Protein AF-A0A5E8AEZ9-F1 (afdb_monomer_lite)

Radius of gyration: 18.68 Å; chains: 1; bounding box: 53×31×43 Å

Structure (mmCIF, N/CA/C/O backbone):
data_AF-A0A5E8AEZ9-F1
#
_entry.id   AF-A0A5E8AEZ9-F1
#
loop_
_atom_site.group_PDB
_atom_site.id
_atom_site.type_symbol
_atom_site.label_atom_id
_atom_site.label_alt_id
_atom_site.label_comp_id
_atom_site.label_asym_id
_atom_site.label_entity_id
_atom_site.label_seq_id
_atom_site.pdbx_PDB_ins_code
_atom_site.Cartn_x
_atom_site.Cartn_y
_atom_site.Cartn_z
_atom_site.occupancy
_atom_site.B_iso_or_equiv
_atom_site.auth_seq_id
_atom_site.auth_comp_id
_atom_site.auth_asym_id
_atom_site.auth_atom_id
_atom_site.pdbx_PDB_model_num
ATOM 1 N N . MET A 1 1 ? 23.466 -0.863 -28.614 1.00 39.69 1 MET A N 1
ATOM 2 C CA . MET A 1 1 ? 22.690 0.393 -28.597 1.00 39.69 1 MET A CA 1
ATOM 3 C C . MET A 1 1 ? 22.280 0.744 -27.167 1.00 39.69 1 MET A C 1
ATOM 5 O O . MET A 1 1 ? 21.162 0.455 -26.788 1.00 39.69 1 MET A O 1
ATOM 9 N N . PHE A 1 2 ? 23.163 1.358 -26.374 1.00 30.33 2 PHE A N 1
ATOM 10 C CA . PHE A 1 2 ? 22.771 2.097 -25.162 1.00 30.33 2 PHE A CA 1
ATOM 11 C C . PHE A 1 2 ? 23.761 3.248 -24.980 1.00 30.33 2 PHE A C 1
ATOM 13 O O . PHE A 1 2 ? 24.797 3.119 -24.338 1.00 30.33 2 PHE A O 1
ATOM 20 N N . ARG A 1 3 ? 23.475 4.357 -25.660 1.00 43.53 3 ARG A N 1
ATOM 21 C CA . ARG A 1 3 ? 24.240 5.602 -25.608 1.00 43.53 3 ARG A CA 1
ATOM 22 C C . ARG A 1 3 ? 23.260 6.701 -25.205 1.00 43.53 3 ARG A C 1
ATOM 24 O O . ARG A 1 3 ? 22.741 7.347 -26.098 1.00 43.53 3 ARG A O 1
ATOM 31 N N . ALA A 1 4 ? 22.932 6.834 -23.913 1.00 41.84 4 ALA A N 1
ATOM 32 C CA . ALA A 1 4 ? 22.067 7.927 -23.424 1.00 41.84 4 ALA A CA 1
ATOM 33 C C . ALA A 1 4 ? 21.956 8.045 -21.880 1.00 41.84 4 ALA A C 1
ATOM 35 O O . ALA A 1 4 ? 20.858 8.242 -21.376 1.00 41.84 4 ALA A O 1
ATOM 36 N N . ALA A 1 5 ? 23.031 7.908 -21.091 1.00 39.84 5 ALA A N 1
ATOM 37 C CA . ALA A 1 5 ? 22.908 8.090 -19.625 1.00 39.84 5 ALA A CA 1
ATOM 38 C C . ALA A 1 5 ? 23.908 9.073 -18.995 1.00 39.84 5 ALA A C 1
ATOM 40 O O . ALA A 1 5 ? 23.744 9.451 -17.841 1.00 39.84 5 ALA A O 1
ATOM 41 N N . ALA A 1 6 ? 24.930 9.520 -19.731 1.00 42.00 6 ALA A N 1
ATOM 42 C CA . ALA A 1 6 ? 26.011 10.327 -19.160 1.00 42.00 6 ALA A CA 1
ATOM 43 C C . ALA A 1 6 ? 25.708 11.838 -19.067 1.00 42.00 6 ALA A C 1
ATOM 45 O O . ALA A 1 6 ? 26.484 12.565 -18.459 1.00 42.00 6 ALA A O 1
ATOM 46 N N . GLU A 1 7 ? 24.604 12.319 -19.645 1.00 41.12 7 GLU A N 1
ATOM 47 C CA . GLU A 1 7 ? 24.324 13.763 -19.762 1.00 41.12 7 GLU A CA 1
ATOM 48 C C . GLU A 1 7 ? 23.357 14.318 -18.700 1.00 41.12 7 GLU A C 1
ATOM 50 O O . GLU A 1 7 ? 23.136 15.523 -18.645 1.00 41.12 7 GLU A O 1
ATOM 55 N N . LEU A 1 8 ? 22.798 13.481 -17.819 1.00 44.03 8 LEU A N 1
ATOM 56 C CA . LEU A 1 8 ? 21.679 13.879 -16.951 1.00 44.03 8 LEU A CA 1
ATOM 57 C C . LEU A 1 8 ? 22.050 14.482 -15.584 1.00 44.03 8 LEU A C 1
ATOM 59 O O . LEU A 1 8 ? 21.145 14.831 -14.833 1.00 44.03 8 LEU A O 1
ATOM 63 N N . PHE A 1 9 ? 23.334 14.663 -15.249 1.00 40.94 9 PHE A N 1
ATOM 64 C CA . PHE A 1 9 ? 23.717 15.222 -13.940 1.00 40.94 9 PHE A CA 1
ATOM 65 C C . PHE A 1 9 ? 24.869 16.239 -14.013 1.00 40.94 9 PHE A C 1
ATOM 67 O O . PHE A 1 9 ? 26.016 15.914 -13.690 1.00 40.94 9 PHE A O 1
ATOM 74 N N . PRO A 1 10 ? 24.593 17.499 -14.397 1.00 41.44 10 PRO A N 1
ATOM 75 C CA . PRO A 1 10 ? 25.545 18.584 -14.236 1.00 41.44 10 PRO A CA 1
ATOM 76 C C . PRO A 1 10 ? 25.549 19.071 -12.779 1.00 41.44 10 PRO A C 1
ATOM 78 O O . PRO A 1 10 ? 24.647 19.770 -12.333 1.00 41.44 10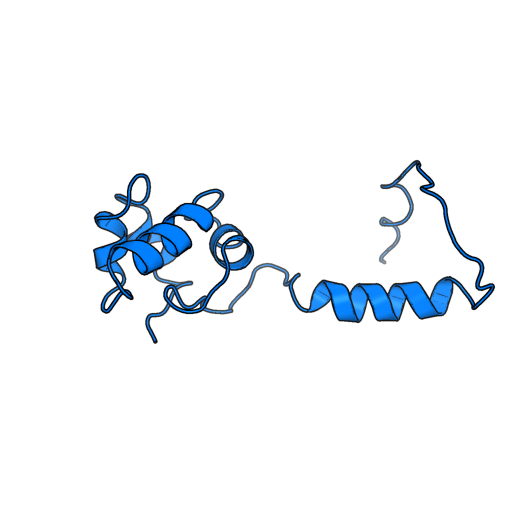 PRO A O 1
ATOM 81 N N . GLY A 1 11 ? 26.623 18.746 -12.059 1.00 38.72 11 GLY A N 1
ATOM 82 C CA . GLY A 1 11 ? 27.051 19.480 -10.867 1.00 38.72 11 GLY A CA 1
ATOM 83 C C . GLY A 1 11 ? 26.406 19.055 -9.546 1.00 38.72 11 GLY A C 1
ATOM 84 O O . GLY A 1 11 ? 25.216 19.212 -9.322 1.00 38.72 11 GLY A O 1
ATOM 85 N N . ARG A 1 12 ? 27.233 18.637 -8.586 1.00 41.38 12 ARG A N 1
ATOM 86 C CA . ARG A 1 12 ? 27.788 19.523 -7.548 1.00 41.38 12 ARG A CA 1
ATOM 87 C C . ARG A 1 12 ? 28.518 18.662 -6.518 1.00 41.38 12 ARG A C 1
ATOM 89 O O . ARG A 1 12 ? 27.972 17.713 -5.971 1.00 41.38 12 ARG A O 1
ATOM 96 N N . MET A 1 13 ? 29.772 19.020 -6.270 1.00 42.97 13 MET A N 1
ATOM 97 C CA . MET A 1 13 ? 30.540 18.563 -5.116 1.00 42.97 13 MET A CA 1
ATOM 98 C C . MET A 1 13 ? 29.830 18.938 -3.808 1.00 42.97 13 MET A C 1
ATOM 100 O O . MET A 1 13 ? 29.408 20.085 -3.662 1.00 42.97 13 MET A O 1
ATOM 104 N N . ILE A 1 14 ? 29.851 18.040 -2.824 1.00 38.56 14 ILE A N 1
ATOM 105 C CA . ILE A 1 14 ? 29.991 18.418 -1.414 1.00 38.56 14 ILE A CA 1
ATOM 106 C C . ILE A 1 14 ? 31.116 17.599 -0.782 1.00 38.56 14 ILE A C 1
ATOM 108 O O . ILE A 1 14 ? 31.376 16.455 -1.144 1.00 38.56 14 ILE A O 1
ATOM 112 N N . ALA A 1 15 ? 31.860 18.305 0.057 1.00 36.09 15 ALA A N 1
ATOM 113 C CA . ALA A 1 15 ? 33.231 18.061 0.451 1.00 36.09 15 ALA A CA 1
ATOM 114 C C . ALA A 1 15 ? 33.406 16.923 1.462 1.00 36.09 15 ALA A C 1
ATOM 116 O O . ALA A 1 15 ? 32.554 16.708 2.316 1.00 36.09 15 ALA A O 1
ATOM 117 N N . GLY A 1 16 ? 34.602 16.327 1.455 1.00 37.78 16 GLY A N 1
ATOM 118 C CA . GLY A 1 16 ? 35.190 15.762 2.668 1.00 37.78 16 GLY A CA 1
ATOM 119 C C . GLY A 1 16 ? 35.728 14.346 2.525 1.00 37.78 16 GLY A C 1
ATOM 120 O O . GLY A 1 16 ? 34.972 13.391 2.503 1.00 37.78 16 GLY A O 1
ATOM 121 N N . VAL A 1 17 ? 37.057 14.243 2.576 1.00 34.66 17 VAL A N 1
ATOM 122 C CA . VAL A 1 17 ? 37.870 13.030 2.783 1.00 34.66 17 VAL A CA 1
ATOM 123 C C . VAL A 1 17 ? 38.224 12.222 1.524 1.00 34.66 17 VAL A C 1
ATOM 125 O O . VAL A 1 17 ? 37.416 11.669 0.789 1.00 34.66 17 VAL A O 1
ATOM 128 N N . ARG A 1 18 ? 39.539 12.210 1.288 1.00 45.22 18 ARG A N 1
ATOM 129 C CA . ARG A 1 18 ? 40.270 11.666 0.146 1.00 45.22 18 ARG A CA 1
ATOM 130 C C . ARG A 1 18 ? 40.250 10.136 0.137 1.00 45.22 18 ARG A C 1
ATOM 132 O O . ARG A 1 18 ? 40.777 9.511 1.051 1.00 45.22 18 ARG A O 1
ATOM 139 N N . SER A 1 19 ? 39.843 9.541 -0.979 1.00 37.19 19 SER A N 1
ATOM 140 C CA . SER A 1 19 ? 40.466 8.301 -1.453 1.00 37.19 19 SER A CA 1
ATOM 141 C C . SER A 1 19 ? 40.440 8.239 -2.972 1.00 37.19 19 SER A C 1
ATOM 143 O O . SER A 1 19 ? 39.392 8.162 -3.606 1.00 37.19 19 SER A O 1
ATOM 145 N N . LYS A 1 20 ? 41.639 8.308 -3.558 1.00 37.50 20 LYS A N 1
ATOM 146 C CA . LYS A 1 20 ? 41.890 8.032 -4.971 1.00 37.50 20 LYS A CA 1
ATOM 147 C C . LYS A 1 20 ? 41.827 6.517 -5.173 1.00 37.50 20 LYS A C 1
ATOM 149 O O . LYS A 1 20 ? 42.858 5.858 -5.181 1.00 37.50 20 LYS A O 1
ATOM 154 N N . VAL A 1 21 ? 40.629 5.962 -5.310 1.00 40.75 21 VAL A N 1
ATOM 155 C CA . VAL A 1 21 ? 40.436 4.605 -5.837 1.00 40.75 21 VAL A CA 1
ATOM 156 C C . VAL A 1 21 ? 39.413 4.706 -6.961 1.00 40.75 21 VAL A C 1
ATOM 158 O O . VAL A 1 21 ? 38.444 5.456 -6.875 1.00 40.75 21 VAL A O 1
ATOM 161 N N . THR A 1 22 ? 39.736 4.054 -8.071 1.00 45.53 22 THR A N 1
ATOM 162 C CA . THR A 1 22 ? 39.145 4.189 -9.405 1.00 45.53 22 THR A CA 1
ATOM 163 C C . THR A 1 22 ? 37.628 4.394 -9.403 1.00 45.53 22 THR A C 1
ATOM 165 O O . THR A 1 22 ? 36.836 3.515 -9.068 1.00 45.53 22 THR A O 1
ATOM 168 N N . TRP A 1 23 ? 37.215 5.576 -9.860 1.00 43.56 23 TRP A N 1
ATOM 169 C CA . TRP A 1 23 ? 35.811 5.986 -9.908 1.00 43.56 23 TRP A CA 1
ATOM 170 C C . TRP A 1 23 ? 34.927 5.062 -10.772 1.00 43.56 23 TRP A C 1
ATOM 172 O O . TRP A 1 23 ? 33.732 4.970 -10.531 1.00 43.56 23 TRP A O 1
ATOM 182 N N . ALA A 1 24 ? 35.485 4.300 -11.718 1.00 39.53 24 ALA A N 1
ATOM 183 C CA . ALA A 1 24 ? 34.704 3.396 -12.573 1.00 39.53 24 ALA A CA 1
ATOM 184 C C . ALA A 1 24 ? 34.225 2.103 -11.870 1.00 39.53 24 ALA A C 1
ATOM 186 O O . ALA A 1 24 ? 33.160 1.580 -12.199 1.00 39.53 24 ALA A O 1
ATOM 187 N N . ALA A 1 25 ? 34.976 1.593 -10.884 1.00 44.59 25 ALA A N 1
ATOM 188 C CA . ALA A 1 25 ? 34.622 0.363 -10.162 1.00 44.59 25 ALA A CA 1
ATOM 189 C C . ALA A 1 25 ? 33.707 0.634 -8.954 1.00 44.59 25 ALA A C 1
ATOM 191 O O . ALA A 1 25 ? 32.883 -0.203 -8.586 1.00 44.59 25 ALA A O 1
ATOM 192 N N . SER A 1 26 ? 33.810 1.828 -8.362 1.00 47.06 26 SER A N 1
ATOM 193 C CA . SER A 1 26 ? 32.943 2.235 -7.252 1.00 47.06 26 SER A CA 1
ATOM 194 C C . SER A 1 26 ? 31.526 2.571 -7.707 1.00 47.06 26 SER A C 1
ATOM 196 O O . SER A 1 26 ? 30.597 2.27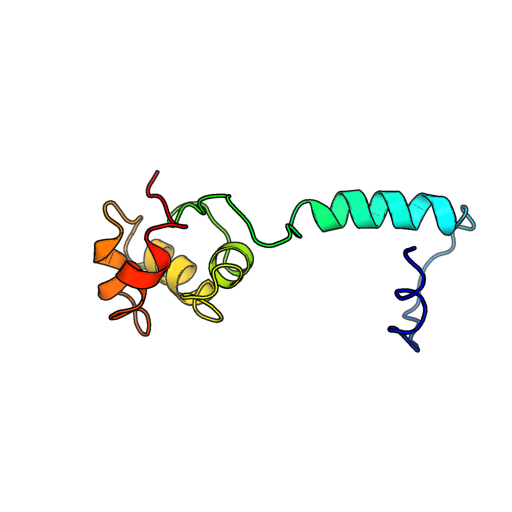7 -6.971 1.00 47.06 26 SER A O 1
ATOM 198 N N . TRP A 1 27 ? 31.328 3.101 -8.921 1.00 40.53 27 TRP A N 1
ATOM 199 C CA . TRP A 1 27 ? 29.990 3.407 -9.450 1.00 40.53 27 TRP A CA 1
ATOM 200 C C . TRP A 1 27 ? 29.159 2.161 -9.757 1.00 40.53 27 TRP A C 1
ATOM 202 O O . TRP A 1 27 ? 27.965 2.148 -9.492 1.00 40.53 27 TRP A O 1
ATOM 212 N N . THR A 1 28 ? 29.770 1.089 -10.260 1.00 45.97 28 THR A N 1
ATOM 213 C CA . THR A 1 28 ? 29.066 -0.185 -10.489 1.00 45.97 28 THR A CA 1
ATOM 214 C C . THR A 1 28 ? 28.718 -0.887 -9.181 1.00 45.97 28 THR A C 1
ATOM 216 O O . THR A 1 28 ? 27.659 -1.499 -9.093 1.00 45.97 28 THR A O 1
ATOM 219 N N . ARG A 1 29 ? 29.554 -0.759 -8.144 1.00 47.25 29 ARG A N 1
ATOM 220 C CA . ARG A 1 29 ? 29.259 -1.255 -6.793 1.00 47.25 29 ARG A CA 1
ATOM 221 C C . ARG A 1 29 ? 28.193 -0.405 -6.088 1.00 47.25 29 ARG A C 1
ATOM 223 O O . ARG A 1 29 ? 27.208 -0.976 -5.648 1.00 47.25 29 ARG A O 1
ATOM 230 N N . LEU A 1 30 ? 28.291 0.928 -6.118 1.00 44.47 30 LEU A N 1
ATOM 231 C CA . LEU A 1 30 ? 27.260 1.835 -5.591 1.00 44.47 30 LEU A CA 1
ATOM 232 C C . LEU A 1 30 ? 25.930 1.714 -6.336 1.00 44.47 30 LEU A C 1
ATOM 234 O O . LEU A 1 30 ? 24.900 1.756 -5.688 1.00 44.47 30 LEU A O 1
ATOM 238 N N . LEU A 1 31 ? 25.915 1.506 -7.656 1.00 47.31 31 LEU A N 1
ATOM 239 C CA . LEU 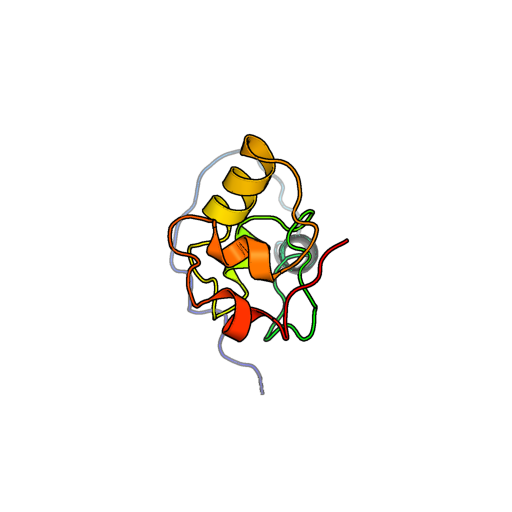A 1 31 ? 24.682 1.201 -8.389 1.00 47.31 31 LEU A CA 1
ATOM 240 C C . LEU A 1 31 ? 24.153 -0.192 -8.051 1.00 47.31 31 LEU A C 1
ATOM 242 O O . LEU A 1 31 ? 22.950 -0.364 -8.044 1.00 47.31 31 LEU A O 1
ATOM 246 N N . LYS A 1 32 ? 24.993 -1.183 -7.733 1.00 45.56 32 LYS A N 1
ATOM 247 C CA . LYS A 1 32 ? 24.545 -2.524 -7.307 1.00 45.56 32 LYS A CA 1
ATOM 248 C C . LYS A 1 32 ? 24.056 -2.545 -5.850 1.00 45.56 32 LYS A C 1
ATOM 250 O O . LYS A 1 32 ? 23.154 -3.310 -5.524 1.00 45.56 32 LYS A O 1
ATOM 255 N N . GLU A 1 33 ? 24.609 -1.685 -4.995 1.00 43.66 33 GLU A N 1
ATOM 256 C CA . GLU A 1 33 ? 24.117 -1.407 -3.642 1.00 43.66 33 GLU A CA 1
ATOM 257 C C . GLU A 1 33 ? 22.856 -0.521 -3.659 1.00 43.66 33 GLU A C 1
ATOM 259 O O . GLU A 1 33 ? 21.934 -0.785 -2.897 1.00 43.66 33 GLU A O 1
ATOM 264 N N . SER A 1 34 ? 22.770 0.469 -4.554 1.00 43.16 34 SER A N 1
ATOM 265 C CA . SER A 1 34 ? 21.632 1.394 -4.690 1.00 43.16 34 SER A CA 1
ATOM 266 C C . SER A 1 34 ? 20.472 0.798 -5.506 1.00 43.16 34 SER A C 1
ATOM 268 O O . SER A 1 34 ? 19.317 1.086 -5.210 1.00 43.16 34 SER A O 1
ATOM 270 N N . ASN A 1 35 ? 20.736 -0.099 -6.467 1.00 42.75 35 ASN A N 1
ATOM 271 C CA . ASN A 1 35 ? 19.718 -0.890 -7.184 1.00 42.75 35 ASN A CA 1
ATOM 272 C C . ASN A 1 35 ? 19.211 -2.089 -6.382 1.00 42.75 35 ASN A C 1
ATOM 274 O O . ASN A 1 35 ? 18.392 -2.850 -6.894 1.00 42.75 35 ASN A O 1
ATOM 278 N N . ARG A 1 36 ? 19.611 -2.250 -5.116 1.00 47.81 36 ARG A N 1
ATOM 279 C CA . ARG A 1 36 ? 18.849 -3.123 -4.217 1.00 47.81 36 ARG A CA 1
ATOM 280 C C . ARG A 1 36 ? 17.432 -2.585 -3.941 1.00 47.81 36 ARG A C 1
ATOM 282 O O . ARG A 1 36 ? 16.639 -3.323 -3.378 1.00 47.81 36 ARG A O 1
ATOM 289 N N . GLY A 1 37 ? 17.109 -1.366 -4.395 1.00 41.31 37 GLY A N 1
ATOM 290 C CA . GLY A 1 37 ? 15.767 -0.773 -4.332 1.00 41.31 37 GLY A CA 1
ATOM 291 C C . GLY A 1 37 ? 15.268 -0.117 -5.628 1.00 41.31 37 GLY A C 1
ATOM 292 O O . GLY A 1 37 ? 14.315 0.646 -5.578 1.00 41.31 37 GLY A O 1
ATOM 293 N N . MET A 1 38 ? 15.882 -0.372 -6.793 1.00 42.97 38 MET A N 1
ATOM 294 C CA . MET A 1 38 ? 15.438 0.223 -8.066 1.00 42.97 38 MET A CA 1
ATOM 295 C C . MET A 1 38 ? 15.174 -0.879 -9.095 1.00 42.97 38 MET A C 1
ATOM 297 O O . MET A 1 38 ? 16.051 -1.268 -9.867 1.00 42.97 38 MET A O 1
ATOM 301 N N . THR A 1 39 ? 13.959 -1.425 -9.069 1.00 42.97 39 THR A N 1
ATOM 302 C CA . THR A 1 39 ? 13.480 -2.352 -10.099 1.00 42.97 39 THR A CA 1
ATOM 303 C C . THR A 1 39 ? 12.675 -1.569 -11.137 1.00 42.97 39 THR A C 1
ATOM 305 O O . THR A 1 39 ? 11.868 -0.709 -10.795 1.00 42.97 39 THR A O 1
ATOM 308 N N . GLY A 1 40 ? 12.921 -1.846 -12.425 1.00 39.00 40 GLY A N 1
ATOM 309 C CA . GLY A 1 40 ? 11.977 -1.514 -13.503 1.00 39.00 40 GLY A CA 1
ATOM 310 C C . GLY A 1 40 ? 10.604 -2.156 -13.243 1.00 39.00 40 GLY A C 1
ATOM 311 O O . GLY A 1 40 ? 10.499 -2.889 -12.265 1.00 39.00 40 GLY A O 1
ATOM 312 N N . PRO A 1 41 ? 9.575 -1.911 -14.085 1.00 42.50 41 PRO A N 1
ATOM 313 C CA . PRO A 1 41 ? 8.161 -2.155 -13.761 1.00 42.50 41 PRO A CA 1
ATOM 314 C C . PRO A 1 41 ? 7.973 -3.495 -13.042 1.00 42.50 41 PRO A C 1
ATOM 316 O O . PRO A 1 41 ? 8.069 -4.562 -13.650 1.00 42.50 41 PRO A O 1
ATOM 319 N N . SER A 1 42 ? 7.837 -3.421 -11.718 1.00 46.19 42 SER A N 1
ATOM 320 C CA . SER A 1 42 ? 8.104 -4.542 -10.831 1.00 46.19 42 SER A CA 1
ATOM 321 C C . SER A 1 42 ? 6.925 -5.495 -10.881 1.00 46.19 42 SER A C 1
ATOM 323 O O . SER A 1 42 ? 5.847 -5.214 -10.369 1.00 46.19 42 SER A O 1
ATOM 325 N N . THR A 1 43 ? 7.144 -6.679 -11.435 1.00 49.09 43 THR A N 1
ATOM 326 C CA . THR A 1 43 ? 6.292 -7.856 -11.223 1.00 49.09 43 THR A CA 1
ATOM 327 C C . THR A 1 43 ? 6.469 -8.430 -9.806 1.00 49.09 43 THR A C 1
ATOM 329 O O . THR A 1 43 ? 6.380 -9.640 -9.617 1.00 49.09 43 THR A O 1
ATOM 332 N N . VAL A 1 44 ? 6.803 -7.595 -8.816 1.00 57.62 44 VAL A N 1
ATOM 333 C CA . VAL A 1 44 ? 7.097 -7.999 -7.438 1.00 57.62 44 VAL A CA 1
ATOM 334 C C . VAL A 1 44 ? 5.974 -7.469 -6.562 1.00 57.62 44 VAL A C 1
ATOM 336 O O . VAL A 1 44 ? 5.804 -6.259 -6.446 1.00 57.62 44 VAL A O 1
ATOM 339 N N . ASN A 1 45 ? 5.194 -8.380 -5.983 1.00 84.69 45 ASN A N 1
ATOM 340 C CA . ASN A 1 45 ? 4.157 -8.021 -5.027 1.00 84.69 45 ASN A CA 1
ATOM 341 C C . ASN A 1 45 ? 4.794 -7.406 -3.779 1.00 84.69 45 ASN A C 1
ATOM 343 O O . ASN A 1 45 ? 5.627 -8.043 -3.134 1.00 84.69 45 ASN A O 1
ATOM 347 N N . VAL A 1 46 ? 4.385 -6.188 -3.432 1.00 91.00 46 VAL A N 1
ATOM 348 C CA . VAL A 1 46 ? 4.844 -5.490 -2.229 1.00 91.00 46 VAL A CA 1
ATOM 349 C C . VAL A 1 46 ? 3.939 -5.875 -1.062 1.00 91.00 46 VAL A C 1
ATOM 351 O O . VAL A 1 46 ? 2.713 -5.871 -1.180 1.00 91.00 46 VAL A O 1
ATOM 354 N N . ASN A 1 47 ? 4.522 -6.236 0.077 1.00 94.56 47 ASN A N 1
ATOM 355 C CA . ASN A 1 47 ? 3.748 -6.529 1.279 1.00 94.56 47 ASN A CA 1
ATOM 356 C C . ASN A 1 47 ? 3.380 -5.214 1.996 1.00 94.56 47 ASN A C 1
ATOM 358 O O . ASN A 1 47 ? 4.235 -4.356 2.224 1.00 94.56 47 ASN A O 1
ATOM 362 N N . VAL A 1 48 ? 2.107 -5.035 2.350 1.00 94.31 48 VAL A N 1
ATOM 363 C CA . VAL A 1 48 ? 1.598 -3.817 3.015 1.00 94.31 48 VAL A CA 1
ATOM 364 C C . VAL A 1 48 ? 2.092 -3.648 4.461 1.00 94.31 48 VAL A C 1
ATOM 366 O O . VAL A 1 48 ? 2.270 -2.522 4.932 1.00 94.31 48 VAL A O 1
ATOM 369 N N . ASN A 1 49 ? 2.389 -4.751 5.147 1.00 95.81 49 ASN A N 1
ATOM 370 C CA . ASN A 1 49 ? 2.843 -4.773 6.537 1.00 95.81 49 ASN A CA 1
ATOM 371 C C . ASN A 1 49 ? 4.347 -4.558 6.677 1.00 95.81 49 ASN A C 1
ATOM 373 O O . ASN A 1 49 ? 4.792 -3.971 7.660 1.00 95.81 49 ASN A O 1
ATOM 377 N N . THR A 1 50 ? 5.131 -5.031 5.707 1.00 93.62 50 THR A N 1
ATOM 378 C CA . THR A 1 50 ? 6.600 -5.045 5.806 1.00 93.62 50 THR A CA 1
ATOM 379 C C . THR A 1 50 ? 7.296 -4.125 4.808 1.00 93.62 50 THR A C 1
ATOM 381 O O . THR A 1 50 ? 8.433 -3.732 5.055 1.00 93.62 50 THR A O 1
ATOM 384 N N . GLY A 1 51 ? 6.620 -3.736 3.723 1.00 90.50 51 GLY A N 1
ATOM 385 C CA . GLY A 1 51 ? 7.154 -2.806 2.732 1.00 90.50 51 GLY A CA 1
ATOM 386 C C . GLY A 1 51 ? 7.365 -1.396 3.292 1.00 90.50 51 GLY A C 1
ATOM 387 O O . GLY A 1 51 ? 6.566 -0.878 4.088 1.00 90.50 51 GLY A O 1
ATOM 388 N N . GLY A 1 52 ? 8.458 -0.769 2.868 1.00 88.25 52 GLY A N 1
ATOM 389 C CA . GLY A 1 52 ? 8.761 0.630 3.140 1.00 88.25 52 GLY A CA 1
ATOM 390 C C . GLY A 1 52 ? 7.904 1.592 2.312 1.00 88.25 52 GLY A C 1
ATOM 391 O O . GLY A 1 52 ? 7.324 1.221 1.293 1.00 88.25 52 GLY A O 1
ATOM 392 N N . ALA A 1 53 ? 7.875 2.861 2.729 1.00 89.69 53 ALA A N 1
ATOM 393 C CA . ALA A 1 53 ? 7.110 3.903 2.043 1.00 89.69 53 ALA A CA 1
ATOM 394 C C . ALA A 1 53 ? 7.511 4.049 0.562 1.00 89.69 53 ALA A C 1
ATOM 396 O O . ALA A 1 53 ? 6.641 4.129 -0.300 1.00 89.69 53 ALA A O 1
ATOM 397 N N . ASP A 1 54 ? 8.812 4.002 0.261 1.00 86.31 54 ASP A N 1
ATOM 398 C CA . ASP A 1 54 ? 9.320 4.107 -1.113 1.00 86.31 54 ASP A CA 1
ATOM 399 C C . ASP A 1 54 ? 8.909 2.907 -1.990 1.00 86.31 54 ASP A C 1
ATOM 401 O O . ASP A 1 54 ? 8.668 3.059 -3.188 1.00 86.31 54 ASP A O 1
ATOM 405 N N . GLU A 1 55 ? 8.791 1.710 -1.403 1.00 86.81 55 GLU A N 1
ATOM 406 C CA . GLU A 1 55 ? 8.367 0.496 -2.114 1.00 86.81 55 GLU A CA 1
ATOM 407 C C . GLU A 1 55 ? 6.871 0.534 -2.435 1.00 86.81 55 GLU A C 1
ATOM 409 O O . GLU A 1 55 ? 6.457 0.163 -3.533 1.00 86.81 55 GLU A O 1
ATOM 414 N N . HIS A 1 56 ? 6.051 1.031 -1.506 1.00 91.25 56 HIS A N 1
ATOM 415 C CA . HIS A 1 56 ? 4.630 1.269 -1.761 1.00 91.25 56 HIS A CA 1
ATOM 416 C C . HIS A 1 56 ? 4.420 2.381 -2.791 1.00 91.25 56 HIS A C 1
ATOM 418 O O . HIS A 1 56 ? 3.589 2.227 -3.682 1.00 91.25 56 HIS A O 1
ATOM 424 N N . ASP A 1 57 ? 5.211 3.454 -2.743 1.00 90.75 57 ASP A N 1
ATOM 425 C CA . ASP A 1 57 ? 5.146 4.557 -3.710 1.00 90.75 57 ASP A CA 1
ATOM 426 C C . ASP A 1 57 ? 5.571 4.157 -5.129 1.00 90.75 57 ASP A C 1
ATOM 428 O O . ASP A 1 57 ? 5.170 4.804 -6.105 1.00 90.75 57 ASP A O 1
ATOM 432 N N . ALA A 1 58 ? 6.353 3.084 -5.264 1.00 87.62 58 ALA A N 1
ATOM 433 C CA . ALA A 1 58 ? 6.685 2.500 -6.557 1.00 87.62 58 ALA A CA 1
ATOM 434 C C . ALA A 1 58 ? 5.467 1.841 -7.237 1.00 87.62 58 ALA A C 1
ATOM 436 O O . ALA A 1 58 ? 5.442 1.721 -8.466 1.00 87.62 58 ALA A O 1
ATOM 437 N N . VAL A 1 59 ? 4.427 1.467 -6.480 1.00 88.25 59 VAL A N 1
ATOM 438 C CA . VAL A 1 59 ? 3.153 1.003 -7.041 1.00 88.25 59 VAL A CA 1
ATOM 439 C C . VAL A 1 59 ? 2.396 2.210 -7.592 1.00 88.25 59 VAL A C 1
ATOM 441 O O . VAL A 1 59 ? 1.954 3.081 -6.848 1.00 88.25 59 VAL A O 1
ATOM 444 N N . LEU A 1 60 ? 2.194 2.252 -8.914 1.00 86.69 60 LEU A N 1
ATOM 445 C CA . LEU A 1 60 ? 1.603 3.407 -9.607 1.00 86.69 60 LEU A CA 1
ATOM 446 C C . LEU A 1 60 ? 0.270 3.873 -8.989 1.00 86.69 60 LEU A C 1
ATOM 448 O O . LEU A 1 60 ? 0.027 5.074 -8.887 1.00 86.69 60 LEU A O 1
ATOM 452 N N . ALA A 1 61 ? -0.573 2.932 -8.554 1.00 87.88 61 ALA A N 1
ATOM 453 C CA . ALA A 1 61 ? -1.865 3.215 -7.926 1.00 87.88 61 ALA A CA 1
ATOM 454 C C . ALA A 1 61 ? -1.762 3.832 -6.514 1.00 87.88 61 ALA A C 1
ATOM 456 O O . ALA A 1 61 ? -2.722 4.449 -6.055 1.00 87.88 61 ALA A O 1
ATOM 457 N N . LEU A 1 62 ? -0.615 3.693 -5.845 1.00 90.19 62 LEU A N 1
ATOM 458 C CA . LEU A 1 62 ? -0.353 4.155 -4.477 1.00 90.19 62 LEU A CA 1
ATOM 459 C C . LEU A 1 62 ? 0.659 5.301 -4.423 1.00 90.19 62 LEU A C 1
ATOM 461 O O . LEU A 1 62 ? 1.074 5.696 -3.341 1.00 90.19 62 LEU A O 1
ATOM 465 N N . ARG A 1 63 ? 1.072 5.844 -5.571 1.00 88.81 63 ARG A N 1
ATOM 466 C CA . ARG A 1 63 ? 2.137 6.844 -5.636 1.00 88.81 63 ARG A CA 1
ATOM 467 C C . ARG A 1 63 ? 1.864 8.038 -4.712 1.00 88.81 63 ARG A C 1
ATOM 469 O O . ARG A 1 63 ? 0.862 8.738 -4.875 1.00 88.81 63 ARG A O 1
ATOM 476 N N . GLY A 1 64 ? 2.789 8.286 -3.787 1.00 91.19 64 GLY A N 1
ATOM 477 C CA . GLY A 1 64 ? 2.706 9.334 -2.773 1.00 91.19 64 GLY A CA 1
ATOM 478 C C . GLY A 1 64 ? 1.833 8.966 -1.571 1.00 91.19 64 GLY A C 1
ATOM 479 O O . GLY A 1 64 ? 1.344 9.868 -0.895 1.00 91.19 64 GLY A O 1
ATOM 480 N N . GLN A 1 65 ? 1.552 7.681 -1.343 1.00 93.69 65 GLN A N 1
ATOM 481 C CA . GL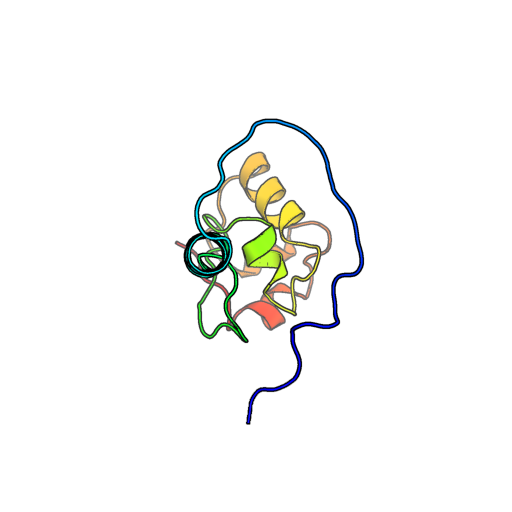N A 1 65 ? 0.716 7.167 -0.248 1.00 93.69 65 GLN A CA 1
ATOM 482 C C . GLN A 1 65 ? 1.441 6.135 0.624 1.00 93.69 65 GLN A C 1
ATOM 484 O O . GLN A 1 65 ? 0.898 5.721 1.645 1.00 93.69 65 GLN A O 1
ATOM 489 N N . GLY A 1 66 ? 2.665 5.732 0.277 1.00 92.56 66 GLY A N 1
ATOM 490 C CA . GLY A 1 66 ? 3.424 4.745 1.039 1.00 92.56 66 GLY A CA 1
ATOM 491 C C . GLY A 1 66 ? 3.690 5.163 2.484 1.00 92.56 66 GLY A C 1
ATOM 492 O O . GLY A 1 66 ? 3.614 4.340 3.393 1.00 92.56 66 GLY A O 1
ATOM 493 N N . ALA A 1 67 ? 3.915 6.458 2.723 1.00 94.06 67 ALA A N 1
ATOM 494 C CA . ALA A 1 67 ? 4.061 6.992 4.077 1.00 94.06 67 ALA A CA 1
ATOM 495 C C . ALA A 1 67 ? 2.780 6.830 4.915 1.00 94.06 67 ALA A C 1
ATOM 497 O O . ALA A 1 67 ? 2.861 6.561 6.111 1.00 94.06 67 ALA A O 1
ATOM 498 N N . GLU A 1 68 ? 1.604 6.945 4.294 1.00 95.31 68 GLU A N 1
ATOM 499 C CA . GLU A 1 68 ? 0.328 6.779 4.993 1.00 95.31 68 GLU A CA 1
ATOM 500 C C . GLU A 1 68 ? 0.062 5.307 5.326 1.00 95.31 68 GLU A C 1
ATOM 502 O O . GLU A 1 68 ? -0.393 5.009 6.424 1.00 95.31 68 GLU A O 1
ATOM 507 N N . ILE A 1 69 ? 0.420 4.373 4.437 1.00 93.88 69 ILE A N 1
ATOM 508 C CA . ILE A 1 69 ? 0.342 2.928 4.717 1.00 93.88 69 ILE A CA 1
ATOM 509 C C . ILE A 1 69 ? 1.231 2.570 5.911 1.00 93.88 69 ILE A C 1
ATOM 511 O O . ILE A 1 69 ? 0.791 1.864 6.820 1.00 93.88 69 ILE A O 1
ATOM 515 N N . ALA A 1 70 ? 2.465 3.085 5.931 1.00 94.19 70 ALA A N 1
ATOM 516 C CA . ALA A 1 70 ? 3.397 2.869 7.031 1.00 94.19 70 ALA A CA 1
ATOM 517 C C . ALA A 1 70 ? 2.882 3.444 8.355 1.00 94.19 70 ALA A C 1
ATOM 519 O O . ALA A 1 70 ? 2.914 2.771 9.383 1.00 94.19 70 ALA A O 1
ATOM 520 N N . ARG A 1 71 ? 2.333 4.655 8.314 1.00 94.25 71 ARG A N 1
ATOM 521 C CA . ARG A 1 71 ? 1.738 5.298 9.480 1.00 94.25 71 ARG A CA 1
ATOM 522 C C . ARG A 1 71 ? 0.505 4.550 9.990 1.00 94.25 71 ARG A C 1
ATOM 524 O O . ARG A 1 71 ? 0.386 4.321 11.190 1.00 94.25 71 ARG A O 1
ATOM 531 N N . TYR A 1 72 ? -0.396 4.139 9.097 1.00 94.38 72 TYR A N 1
ATOM 532 C CA . TYR A 1 72 ? -1.622 3.433 9.466 1.00 94.38 72 TYR A CA 1
ATOM 533 C C . TYR A 1 72 ? -1.307 2.150 10.236 1.00 94.38 72 TYR A C 1
ATOM 535 O O . TYR A 1 72 ? -1.869 1.934 11.308 1.00 94.38 72 TYR A O 1
ATOM 543 N N . ARG A 1 73 ? -0.354 1.338 9.749 1.00 94.25 73 ARG A N 1
ATOM 544 C CA . ARG A 1 73 ? 0.029 0.096 10.441 1.00 94.25 73 ARG A CA 1
ATOM 545 C C . ARG A 1 73 ? 0.714 0.332 11.789 1.00 94.25 73 ARG A C 1
ATOM 547 O O . ARG A 1 73 ? 0.590 -0.495 12.687 1.00 94.25 73 ARG A O 1
ATOM 554 N N . GLU A 1 74 ? 1.427 1.446 11.945 1.00 92.69 74 GLU A N 1
ATOM 555 C CA . GLU A 1 74 ? 2.052 1.827 13.216 1.00 92.69 74 GLU A CA 1
ATOM 556 C C . GLU A 1 74 ? 1.008 2.275 14.249 1.00 92.69 74 GLU A C 1
ATOM 558 O O . GLU A 1 74 ? 1.124 1.942 15.426 1.00 92.69 74 GLU A O 1
ATOM 563 N N . GLU A 1 75 ? -0.035 2.990 13.816 1.00 93.69 75 GLU A N 1
ATOM 564 C CA . GLU A 1 75 ? -1.088 3.512 14.696 1.00 93.69 75 GLU A CA 1
ATOM 565 C C . GLU A 1 75 ? -2.190 2.485 15.011 1.00 93.69 75 GLU A C 1
ATOM 567 O O . GLU A 1 75 ? -2.780 2.520 16.093 1.00 93.69 75 GLU A O 1
ATOM 572 N N . ARG A 1 76 ? -2.510 1.594 14.065 1.00 90.19 76 ARG A N 1
ATOM 573 C CA . ARG A 1 76 ? -3.680 0.696 14.121 1.00 90.19 76 ARG A CA 1
ATOM 574 C C . ARG A 1 76 ? -3.321 -0.787 14.210 1.00 90.19 76 ARG A C 1
ATOM 576 O O . ARG A 1 76 ? -4.204 -1.593 14.493 1.00 90.19 76 ARG A O 1
ATOM 583 N N . GLY A 1 77 ? -2.053 -1.141 14.011 1.00 93.12 77 GLY A N 1
ATOM 584 C CA . GLY A 1 77 ? -1.613 -2.522 13.818 1.00 93.12 77 GLY A CA 1
ATOM 585 C C . GLY A 1 77 ? -1.598 -2.928 12.342 1.00 93.12 77 GLY A C 1
ATOM 586 O O . GLY A 1 77 ? -2.061 -2.195 11.471 1.00 93.12 77 GLY A O 1
ATOM 587 N N . GLY A 1 78 ? -1.020 -4.097 12.057 1.00 93.38 78 GLY A N 1
ATOM 588 C CA . GLY A 1 78 ? -0.887 -4.605 10.691 1.00 93.38 78 GLY A CA 1
ATOM 589 C C . GLY A 1 78 ? -2.228 -4.828 9.986 1.00 93.38 78 GLY A C 1
ATOM 590 O O . GLY A 1 78 ? -3.263 -5.029 10.617 1.00 93.38 78 GLY A O 1
ATOM 591 N N . PHE A 1 79 ? -2.183 -4.823 8.659 1.00 95.06 79 PHE A N 1
ATOM 592 C CA . PHE A 1 79 ? -3.286 -5.219 7.798 1.00 95.06 79 PHE A CA 1
ATOM 593 C C . PHE A 1 79 ? -3.403 -6.748 7.776 1.00 95.06 79 PHE A C 1
ATOM 595 O O . PHE A 1 79 ? -2.411 -7.455 7.593 1.00 95.06 79 PHE A O 1
ATOM 602 N N . GLU A 1 80 ? -4.623 -7.247 7.913 1.00 94.69 80 GLU A N 1
ATOM 603 C CA . GLU A 1 80 ? -5.003 -8.650 7.725 1.00 94.69 80 GLU A CA 1
ATOM 604 C C . GLU A 1 80 ? -5.611 -8.886 6.330 1.00 94.69 80 GLU A C 1
ATOM 606 O O . GLU A 1 80 ? -5.570 -10.000 5.809 1.00 94.69 80 GLU A O 1
ATOM 611 N N . ASP A 1 81 ? -6.141 -7.834 5.696 1.00 93.56 81 ASP A N 1
ATOM 612 C CA . ASP A 1 81 ? -6.783 -7.879 4.381 1.00 93.56 81 ASP A CA 1
ATOM 613 C C . ASP A 1 81 ? -6.511 -6.581 3.597 1.00 93.56 81 ASP A C 1
ATOM 615 O O . ASP A 1 81 ? -6.528 -5.486 4.158 1.00 93.56 81 ASP A O 1
ATOM 619 N N . LEU A 1 82 ? -6.288 -6.676 2.280 1.00 92.94 82 LEU A N 1
ATOM 620 C CA . LEU A 1 82 ? -6.005 -5.504 1.436 1.00 92.94 82 LEU A CA 1
ATOM 621 C C . LEU A 1 82 ? -7.163 -4.495 1.391 1.00 92.94 82 LEU A C 1
ATOM 623 O O . LEU A 1 82 ? -6.923 -3.311 1.168 1.00 92.94 82 LEU A O 1
ATOM 627 N N . ARG A 1 83 ? -8.404 -4.919 1.655 1.00 91.88 83 ARG A N 1
ATOM 628 C CA . ARG A 1 83 ? -9.572 -4.030 1.753 1.00 91.88 83 ARG A CA 1
ATOM 629 C C . ARG A 1 83 ? -9.467 -3.054 2.920 1.00 91.88 83 ARG A C 1
ATOM 631 O O . ARG A 1 83 ? -10.058 -1.985 2.850 1.00 91.88 83 ARG A O 1
ATOM 638 N N . GLN A 1 84 ? -8.694 -3.370 3.960 1.00 93.94 84 GLN A N 1
ATOM 639 C CA . GLN A 1 84 ? -8.474 -2.455 5.086 1.00 93.94 84 GLN A CA 1
ATOM 640 C C . GLN A 1 84 ? -7.668 -1.212 4.685 1.00 93.94 84 GLN A C 1
ATOM 642 O O . GLN A 1 84 ? -7.705 -0.209 5.392 1.00 93.94 84 GLN A O 1
ATOM 647 N N . LEU A 1 85 ? -6.990 -1.221 3.528 1.00 93.38 85 LEU A N 1
ATOM 648 C CA . LEU A 1 85 ? -6.388 -0.006 2.972 1.00 93.38 85 LEU A CA 1
ATOM 649 C C . LEU A 1 85 ? -7.437 1.081 2.697 1.00 93.38 85 LEU A C 1
ATOM 651 O O . LEU A 1 85 ? -7.104 2.256 2.746 1.00 93.38 85 LEU A O 1
ATOM 655 N N . GLU A 1 86 ? -8.702 0.723 2.464 1.00 93.38 86 GLU A N 1
ATOM 656 C CA . GLU A 1 86 ? -9.796 1.683 2.260 1.00 93.38 86 GLU A CA 1
ATOM 657 C C . GLU A 1 86 ? -10.094 2.527 3.515 1.00 93.38 86 GLU A C 1
ATOM 659 O O . GLU A 1 86 ? -10.683 3.603 3.415 1.00 93.38 86 GLU A O 1
ATOM 664 N N . GLU A 1 87 ? -9.669 2.065 4.695 1.00 91.44 87 GLU A N 1
ATOM 665 C CA . GLU A 1 87 ? -9.823 2.779 5.967 1.00 91.44 87 GLU A CA 1
ATOM 666 C C . GLU A 1 87 ? -8.739 3.850 6.171 1.00 91.44 87 GLU A C 1
ATOM 668 O O . GLU A 1 87 ? -8.913 4.769 6.979 1.00 91.44 87 GLU A O 1
ATOM 673 N N . ALA A 1 88 ? -7.626 3.757 5.437 1.00 89.44 88 ALA A N 1
ATOM 674 C CA . ALA A 1 88 ? -6.531 4.706 5.544 1.00 89.44 88 ALA A CA 1
ATOM 675 C C . ALA A 1 88 ? -6.838 6.003 4.761 1.00 89.44 88 ALA A C 1
ATOM 677 O O . ALA A 1 88 ? -7.294 5.959 3.608 1.00 89.44 88 ALA A O 1
ATOM 678 N N . PRO A 1 89 ? -6.570 7.186 5.347 1.00 87.44 89 PRO A N 1
ATOM 679 C CA . PRO A 1 89 ? -6.782 8.469 4.685 1.00 87.44 89 PRO A CA 1
ATOM 680 C C . PRO A 1 89 ? -6.135 8.539 3.293 1.00 87.44 89 PRO A C 1
ATOM 682 O O . PRO A 1 89 ? -4.940 8.342 3.127 1.00 87.44 89 PRO A O 1
ATOM 685 N N . GLY A 1 90 ? -6.923 8.849 2.260 1.00 88.38 90 GLY A N 1
ATOM 686 C CA . GLY A 1 90 ? -6.407 9.006 0.892 1.00 88.38 90 GLY A CA 1
ATOM 687 C C . GLY A 1 90 ? -6.206 7.707 0.098 1.00 88.38 90 GLY A C 1
ATOM 688 O O . GLY A 1 90 ? -5.880 7.787 -1.093 1.00 88.38 90 GLY A O 1
ATOM 689 N N . LEU A 1 91 ? -6.466 6.537 0.691 1.00 90.38 91 LEU A N 1
ATOM 690 C CA . LEU A 1 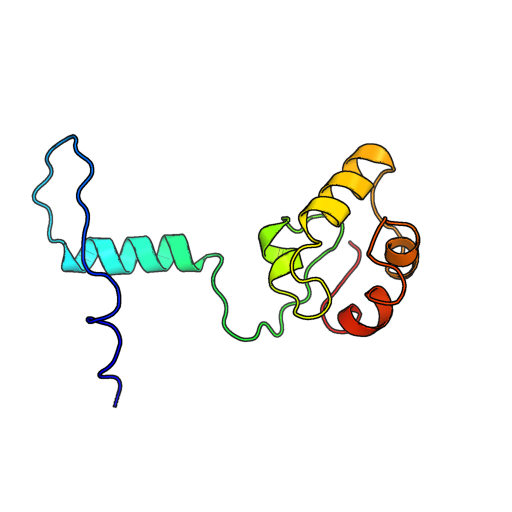91 ? -6.374 5.234 0.022 1.00 90.38 91 LEU A CA 1
ATOM 691 C C . LEU A 1 91 ? -7.710 4.676 -0.487 1.00 90.38 91 LEU A C 1
ATOM 693 O O . LEU A 1 91 ? -7.697 3.720 -1.264 1.00 90.38 91 LEU A O 1
ATOM 697 N N . ALA A 1 92 ? -8.833 5.314 -0.154 1.00 90.50 92 ALA A N 1
ATOM 698 C CA . ALA A 1 92 ? -10.149 4.913 -0.646 1.00 90.50 92 ALA A CA 1
ATOM 699 C C . ALA A 1 92 ? -10.200 4.818 -2.191 1.00 90.50 92 ALA A C 1
ATOM 701 O O . ALA A 1 92 ? -9.844 5.759 -2.913 1.00 90.50 92 ALA A O 1
ATOM 702 N N . GLY A 1 93 ? -10.631 3.668 -2.708 1.00 86.75 93 GLY A N 1
ATOM 703 C CA . GLY A 1 93 ? -10.724 3.315 -4.122 1.00 86.75 93 GLY A CA 1
ATOM 704 C C . GLY A 1 93 ? -9.378 3.078 -4.816 1.00 86.75 93 GLY A C 1
ATOM 705 O O . GLY A 1 93 ? -9.335 2.970 -6.049 1.00 86.75 93 GLY A O 1
ATOM 706 N N . LYS A 1 94 ? -8.261 3.054 -4.077 1.00 86.56 94 LYS A N 1
ATOM 707 C CA . LYS A 1 94 ? -6.922 2.755 -4.615 1.00 86.56 94 LYS A CA 1
ATOM 708 C C . LYS A 1 94 ? -6.505 1.314 -4.346 1.00 86.56 94 LYS A C 1
ATOM 710 O O . LYS A 1 94 ? -5.722 0.788 -5.140 1.00 86.56 94 LYS A O 1
ATOM 715 N N . ALA A 1 95 ? -7.048 0.675 -3.306 1.00 82.62 95 ALA A N 1
ATOM 716 C CA . ALA A 1 95 ? -6.702 -0.695 -2.938 1.00 82.62 95 ALA A CA 1
ATOM 717 C C . ALA A 1 95 ? -6.979 -1.667 -4.093 1.00 82.62 95 ALA A C 1
ATOM 719 O O . ALA A 1 95 ? -6.081 -2.400 -4.503 1.00 82.62 95 ALA A O 1
ATOM 720 N N . ASP A 1 96 ? -8.157 -1.574 -4.717 1.00 86.06 96 ASP A N 1
ATOM 721 C CA . ASP A 1 96 ? -8.546 -2.426 -5.852 1.00 86.06 96 ASP A CA 1
ATOM 722 C C . ASP A 1 96 ? -7.591 -2.302 -7.047 1.00 86.06 96 ASP A C 1
ATOM 724 O O . ASP A 1 96 ? -7.248 -3.288 -7.700 1.00 86.06 96 ASP A O 1
ATOM 728 N N . ARG A 1 97 ? -7.115 -1.083 -7.330 1.00 86.19 97 ARG A N 1
ATOM 729 C CA . ARG A 1 97 ? -6.192 -0.820 -8.448 1.00 86.19 97 ARG A CA 1
ATOM 730 C C . ARG A 1 97 ? -4.777 -1.311 -8.157 1.00 86.19 97 ARG A C 1
ATOM 732 O O . ARG A 1 97 ? -4.038 -1.623 -9.087 1.00 86.19 97 ARG A O 1
ATOM 739 N N . ALA A 1 98 ? -4.397 -1.350 -6.883 1.00 86.75 98 ALA A N 1
ATOM 740 C CA . ALA A 1 98 ? -3.097 -1.816 -6.422 1.00 86.75 98 ALA A CA 1
ATOM 741 C C . ALA A 1 98 ? -3.076 -3.323 -6.117 1.00 86.75 98 ALA A C 1
ATOM 743 O O . ALA A 1 98 ? -1.998 -3.898 -6.004 1.00 86.75 98 ALA A O 1
ATOM 744 N N . HIS A 1 99 ? -4.241 -3.972 -6.020 1.00 87.06 99 HIS A N 1
ATOM 745 C CA . HIS A 1 99 ? -4.404 -5.339 -5.520 1.00 87.06 99 HIS A CA 1
ATOM 746 C C . HIS A 1 99 ? -3.551 -6.379 -6.264 1.00 87.06 99 HIS A C 1
ATOM 748 O O . HIS A 1 99 ? -3.036 -7.311 -5.657 1.00 87.06 99 HIS A O 1
ATOM 754 N N . ALA A 1 100 ? -3.340 -6.202 -7.572 1.00 88.06 100 ALA A N 1
ATOM 755 C CA . ALA A 1 100 ? -2.496 -7.086 -8.385 1.00 88.06 100 ALA A CA 1
ATOM 756 C C . ALA A 1 100 ? -0.988 -6.992 -8.071 1.00 88.06 100 ALA A C 1
ATOM 758 O O . ALA A 1 100 ? -0.217 -7.812 -8.562 1.00 88.06 100 ALA A O 1
ATOM 759 N N . HIS A 1 101 ? -0.581 -5.987 -7.293 1.00 89.88 101 HIS A N 1
ATOM 760 C CA . HIS A 1 101 ? 0.804 -5.672 -6.940 1.00 89.88 101 HIS A CA 1
ATOM 761 C C . HIS A 1 101 ? 1.042 -5.674 -5.425 1.00 89.88 101 HIS A C 1
ATOM 763 O O . HIS A 1 101 ? 2.128 -5.306 -4.976 1.00 89.88 101 HIS A O 1
ATOM 769 N N . LEU A 1 102 ? 0.038 -6.058 -4.632 1.00 91.25 102 LEU A N 1
ATOM 770 C CA . LEU A 1 102 ? 0.088 -6.033 -3.177 1.00 91.25 102 LEU A CA 1
ATOM 771 C C . LEU A 1 102 ? -0.173 -7.412 -2.580 1.00 91.25 102 LEU A C 1
ATOM 773 O O . LEU A 1 102 ? -0.887 -8.238 -3.141 1.00 91.25 102 LEU A O 1
ATOM 777 N N . THR A 1 103 ? 0.394 -7.641 -1.401 1.00 94.12 103 THR A N 1
ATOM 778 C CA . THR A 1 103 ? 0.140 -8.829 -0.577 1.00 94.12 103 THR A CA 1
ATOM 779 C C . THR A 1 103 ? 0.004 -8.451 0.888 1.00 94.12 103 THR A C 1
ATOM 781 O O . THR A 1 103 ? 0.515 -7.418 1.322 1.00 94.12 103 THR A O 1
ATOM 784 N N . VAL A 1 104 ? -0.660 -9.322 1.644 1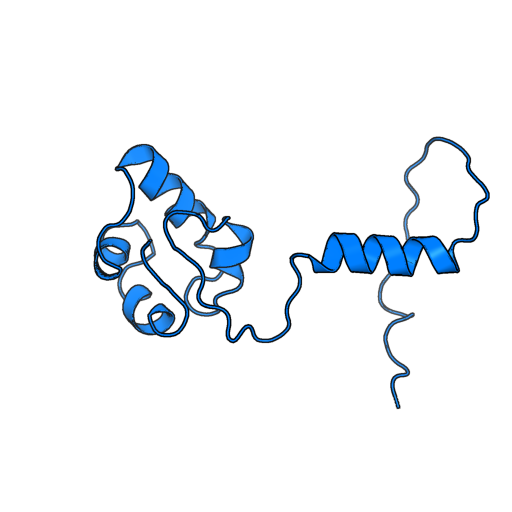.00 92.00 104 VAL A N 1
ATOM 785 C CA . VAL A 1 104 ? -0.653 -9.324 3.108 1.00 92.00 104 VAL A CA 1
ATOM 786 C C . VAL A 1 104 ? 0.194 -10.508 3.569 1.00 92.00 104 VAL A C 1
ATOM 788 O O . VAL A 1 104 ? 0.061 -11.603 3.020 1.00 92.00 104 VAL A O 1
ATOM 791 N N . GLY A 1 105 ? 1.069 -10.293 4.549 1.00 82.38 105 GLY A N 1
ATOM 792 C CA . GLY A 1 105 ? 1.904 -11.327 5.165 1.00 82.38 105 GLY A CA 1
ATOM 793 C C . GLY A 1 105 ? 2.682 -10.808 6.355 1.00 82.38 105 GLY A C 1
ATOM 794 O O . GLY A 1 105 ? 2.683 -9.566 6.538 1.00 82.38 105 GLY A O 1
#

InterPro domains:
  IPR010994 RuvA domain 2-like [SSF47781] (41-94)

Secondary structure (DSSP, 8-state):
----STTS--------------HHHHHHHHHHHHGGG--SS---PEETTT--HHHHHTSGGGTT-HHHHHHHHHHH---SSGGGGGGSTTTTTTHHHHGGGEE--

Sequence (105 aa):
MFRAAAELFPGRMIAGVRSKVTWAASWTRLLKESNRGMTGPSTVNVNVNTGGADEHDAVLALRGQGAEIARYREERGGFEDLRQLEEAPGLAGKADRAHAHLTVG

Foldseek 3Di:
DDDPDPPDDDDDDDDDDDDPDDPVVVVVVVCVVVCVPDDDPDLAAAELQPDALSNQLSQVLCNPPSVQSVVCCVVPNFDPDLVCLCVTPPCNPSSVVCVSRYDHD

pLDDT: mean 70.48, std 24.14, range [30.33, 95.81]

Organism: NCBI:txid185949